Protein AF-A0A9X9A1M9-F1 (afdb_monomer_lite)

Organism: Bacillus cereus (NCBI:txid1396)

Structure (mmCIF, N/CA/C/O backbone):
data_AF-A0A9X9A1M9-F1
#
_entry.id   AF-A0A9X9A1M9-F1
#
loop_
_atom_site.group_PDB
_atom_site.id
_atom_site.type_symbol
_atom_site.label_atom_id
_atom_site.label_alt_id
_atom_site.label_comp_id
_atom_site.label_asym_id
_atom_site.label_entity_id
_atom_site.label_seq_id
_atom_site.pdbx_PDB_ins_code
_atom_site.Cartn_x
_atom_site.Cartn_y
_atom_site.Cartn_z
_atom_site.occupancy
_atom_site.B_iso_or_equiv
_atom_site.auth_seq_id
_atom_site.auth_comp_id
_atom_site.auth_asym_id
_atom_site.auth_atom_id
_atom_site.pdbx_PDB_model_num
ATOM 1 N N . ILE A 1 1 ? -2.193 7.571 6.972 1.00 96.38 1 ILE A N 1
ATOM 2 C CA . ILE A 1 1 ? -2.004 8.083 5.594 1.00 96.38 1 ILE A CA 1
ATOM 3 C C . ILE A 1 1 ? -0.835 7.298 5.061 1.00 96.38 1 ILE A C 1
ATOM 5 O O . ILE A 1 1 ? 0.170 7.262 5.758 1.00 96.38 1 ILE A O 1
ATOM 9 N N . ASP A 1 2 ? -1.034 6.631 3.930 1.00 97.81 2 ASP A N 1
ATOM 10 C CA . ASP A 1 2 ? -0.210 5.530 3.435 1.00 97.81 2 ASP A CA 1
ATOM 11 C C . ASP A 1 2 ? -0.160 4.330 4.387 1.00 97.81 2 ASP A C 1
ATOM 13 O O . ASP A 1 2 ? -0.564 4.409 5.552 1.00 97.81 2 ASP A O 1
ATOM 17 N N . ALA A 1 3 ? 0.246 3.193 3.838 1.00 97.56 3 ALA A N 1
ATOM 18 C CA . ALA A 1 3 ? 0.334 1.920 4.535 1.00 97.56 3 ALA A CA 1
ATOM 19 C C . ALA A 1 3 ? 1.777 1.529 4.882 1.00 97.56 3 ALA A C 1
ATOM 21 O O . ALA A 1 3 ? 1.984 0.552 5.588 1.00 97.56 3 ALA A O 1
ATOM 22 N N . GLY A 1 4 ? 2.763 2.301 4.421 1.00 96.44 4 GLY A N 1
ATOM 23 C CA . GLY A 1 4 ? 4.175 2.011 4.626 1.00 96.44 4 GLY A CA 1
ATOM 24 C C . GLY A 1 4 ? 4.735 1.022 3.606 1.00 96.44 4 GLY A C 1
ATOM 25 O O . GLY A 1 4 ? 4.038 0.528 2.718 1.00 96.44 4 GLY A O 1
ATOM 26 N N . ASN A 1 5 ? 6.027 0.763 3.754 1.00 95.44 5 ASN A N 1
ATOM 27 C CA . ASN A 1 5 ? 6.876 0.143 2.745 1.00 95.44 5 ASN A CA 1
ATOM 28 C C . ASN A 1 5 ? 7.001 -1.385 2.850 1.00 95.44 5 ASN A C 1
ATOM 30 O O . ASN A 1 5 ? 7.575 -2.008 1.962 1.00 95.44 5 ASN A O 1
ATOM 34 N N . SER A 1 6 ? 6.485 -1.990 3.919 1.00 96.50 6 SER A N 1
ATOM 35 C CA . SER A 1 6 ? 6.413 -3.441 4.091 1.00 96.50 6 SER A CA 1
ATOM 36 C C . SER A 1 6 ? 5.372 -3.810 5.146 1.00 96.50 6 SER A C 1
ATOM 38 O O . SER A 1 6 ? 4.911 -2.951 5.909 1.00 96.50 6 SER A O 1
ATOM 40 N N . GLU A 1 7 ? 5.013 -5.091 5.213 1.00 97.81 7 GLU A N 1
ATOM 41 C CA . GLU A 1 7 ? 4.150 -5.612 6.275 1.00 97.81 7 GLU A CA 1
ATOM 42 C C . GLU A 1 7 ? 4.793 -5.418 7.656 1.00 97.81 7 GLU A C 1
ATOM 44 O O . GLU A 1 7 ? 4.137 -4.953 8.586 1.00 97.81 7 GLU A O 1
ATOM 49 N N . GLU A 1 8 ? 6.096 -5.669 7.793 1.00 98.06 8 GLU A N 1
ATOM 50 C CA . GLU A 1 8 ? 6.826 -5.497 9.054 1.00 98.06 8 GLU A CA 1
ATOM 51 C C . GLU A 1 8 ? 6.802 -4.044 9.532 1.00 98.06 8 GLU A C 1
ATOM 53 O O . GLU A 1 8 ? 6.624 -3.787 10.723 1.00 98.06 8 GLU A O 1
ATOM 58 N N . HIS A 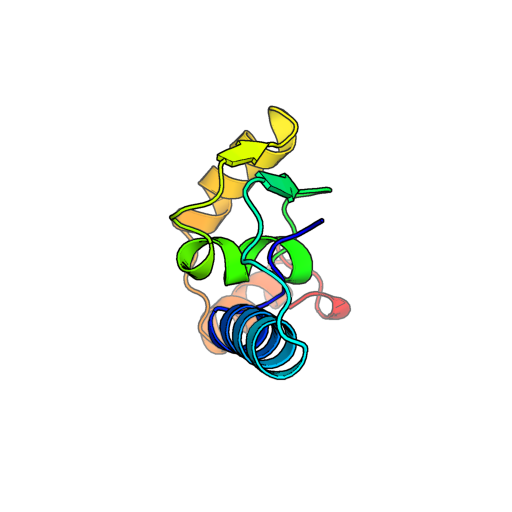1 9 ? 6.947 -3.080 8.620 1.00 97.19 9 HIS A N 1
ATOM 59 C CA . HIS A 1 9 ? 6.886 -1.668 8.982 1.00 97.19 9 HIS A CA 1
ATOM 60 C C . HIS A 1 9 ? 5.476 -1.248 9.424 1.00 97.19 9 HIS A C 1
ATOM 62 O O . HIS A 1 9 ? 5.331 -0.557 10.436 1.00 97.19 9 HIS A O 1
ATOM 68 N N . ALA A 1 10 ? 4.429 -1.695 8.723 1.00 98.06 10 ALA A N 1
ATOM 69 C CA . ALA A 1 10 ? 3.047 -1.437 9.132 1.00 98.06 10 ALA A CA 1
ATOM 70 C C . ALA A 1 10 ? 2.717 -2.089 10.484 1.00 98.06 10 ALA A C 1
ATOM 72 O O . ALA A 1 10 ? 2.071 -1.472 11.334 1.00 98.06 10 ALA A O 1
ATOM 73 N N . GLN A 1 11 ? 3.206 -3.307 10.714 1.00 98.31 11 GLN A N 1
ATOM 74 C CA . GLN A 1 11 ? 3.039 -4.032 11.969 1.00 98.31 11 GLN A CA 1
ATOM 75 C C . GLN A 1 11 ? 3.724 -3.299 13.129 1.00 98.31 11 GLN A C 1
ATOM 77 O O . GLN A 1 11 ? 3.093 -3.070 14.162 1.00 98.31 11 GLN A O 1
ATOM 82 N N . LEU A 1 12 ? 4.964 -2.837 12.931 1.00 98.19 12 LEU A N 1
ATOM 83 C CA . LEU A 1 12 ? 5.682 -2.006 13.901 1.00 98.19 12 LEU A CA 1
ATOM 84 C C . LEU A 1 12 ? 4.890 -0.736 14.241 1.00 98.19 12 LEU A C 1
ATOM 86 O O . LEU A 1 12 ? 4.790 -0.355 15.406 1.00 98.19 12 LEU A O 1
ATOM 90 N N . PHE A 1 13 ? 4.292 -0.083 13.242 1.00 97.44 13 PHE A N 1
ATOM 91 C CA . PHE A 1 13 ? 3.451 1.089 13.473 1.00 97.44 13 PHE A CA 1
ATOM 92 C C . PHE A 1 13 ? 2.242 0.771 14.367 1.00 97.44 13 PHE A C 1
ATOM 94 O O . PHE A 1 13 ? 2.000 1.495 15.335 1.00 97.44 13 PHE A O 1
ATOM 101 N N . LEU A 1 14 ? 1.515 -0.320 14.104 1.00 97.62 14 LEU A N 1
ATOM 102 C CA . LEU A 1 14 ? 0.383 -0.742 14.941 1.00 97.62 14 LEU A CA 1
ATOM 103 C C . LEU A 1 14 ? 0.813 -1.120 16.367 1.00 97.62 14 LEU A C 1
ATOM 105 O O . LEU A 1 14 ? 0.110 -0.809 17.331 1.00 97.62 14 LEU A O 1
ATOM 109 N N . GLU A 1 15 ? 1.975 -1.752 16.523 1.00 98.25 15 GLU A N 1
ATOM 110 C CA . GLU A 1 15 ? 2.553 -2.064 17.834 1.00 98.25 15 GLU A CA 1
ATOM 111 C C . GLU A 1 15 ? 2.857 -0.793 18.628 1.00 98.25 15 GLU A C 1
ATOM 113 O O . GLU A 1 15 ? 2.447 -0.681 19.785 1.00 98.25 15 GLU A O 1
ATOM 118 N N . MET A 1 16 ? 3.462 0.211 17.990 1.00 98.25 16 MET A N 1
ATOM 119 C CA . MET A 1 16 ? 3.712 1.509 18.619 1.00 98.25 16 MET A CA 1
ATOM 120 C C . MET A 1 16 ? 2.412 2.229 19.003 1.00 98.25 16 MET A C 1
ATOM 122 O O . MET A 1 16 ? 2.339 2.810 20.085 1.00 98.25 16 MET A O 1
ATOM 126 N N . LEU A 1 17 ? 1.357 2.174 18.178 1.00 97.81 17 LEU A N 1
ATOM 127 C CA . LEU A 1 17 ? 0.046 2.726 18.556 1.00 97.81 17 LEU A CA 1
ATOM 128 C C . LEU A 1 17 ? -0.487 2.061 19.828 1.00 97.81 17 LEU A C 1
ATOM 130 O O . LEU A 1 17 ? -0.913 2.750 20.760 1.00 97.81 17 LEU A O 1
ATOM 134 N N . LYS A 1 18 ? -0.403 0.730 19.897 1.00 97.81 18 LYS A N 1
ATOM 135 C CA . LYS A 1 18 ? -0.833 -0.047 21.061 1.00 97.81 18 LYS A CA 1
ATOM 136 C C . LYS A 1 18 ? -0.048 0.324 22.320 1.00 97.81 18 LYS A C 1
ATOM 138 O O . LYS A 1 18 ? -0.662 0.487 23.372 1.00 97.81 18 LYS A O 1
ATOM 143 N N . GLU A 1 19 ? 1.270 0.499 22.230 1.00 98.50 19 GLU A N 1
ATOM 144 C CA . GLU A 1 19 ? 2.105 0.955 23.355 1.00 98.50 19 GLU A CA 1
ATOM 145 C C . GLU A 1 19 ? 1.675 2.327 23.888 1.00 98.50 19 GLU A C 1
ATOM 147 O O . GLU A 1 19 ? 1.744 2.583 25.091 1.00 98.50 19 GLU A O 1
ATOM 152 N N . GLN A 1 20 ? 1.176 3.194 23.007 1.00 98.25 20 GLN A N 1
ATOM 153 C CA . GLN A 1 20 ? 0.657 4.515 23.359 1.00 98.25 20 GLN A CA 1
ATOM 154 C C . GLN A 1 20 ? -0.834 4.508 23.745 1.00 98.25 20 GLN A C 1
ATOM 156 O O . GLN A 1 20 ? -1.403 5.571 23.989 1.00 98.25 20 GLN A O 1
ATOM 161 N N . ASN A 1 21 ? -1.480 3.337 23.835 1.00 97.94 21 ASN A N 1
ATOM 162 C CA . ASN A 1 21 ? -2.930 3.184 24.030 1.00 97.94 21 ASN A CA 1
ATOM 163 C C . ASN A 1 21 ? -3.776 3.936 22.982 1.00 97.94 21 ASN A C 1
ATOM 165 O O . ASN A 1 21 ? -4.857 4.444 23.289 1.00 97.94 21 ASN A O 1
ATOM 169 N N . VAL A 1 22 ? -3.288 4.008 21.744 1.00 98.19 22 VAL A N 1
ATOM 170 C CA . VAL A 1 22 ? -4.015 4.552 20.594 1.00 98.19 22 VAL A CA 1
ATOM 171 C C . VAL A 1 22 ? -4.683 3.400 19.850 1.00 98.19 22 VAL A C 1
ATOM 173 O O . VAL A 1 22 ? -4.086 2.343 19.652 1.00 98.19 22 VAL A O 1
ATOM 176 N N . SER A 1 23 ? -5.943 3.585 19.462 1.00 97.31 23 SER A N 1
ATOM 177 C CA . SER A 1 23 ? -6.680 2.589 18.686 1.00 97.31 23 SER A CA 1
ATOM 178 C C . SER A 1 23 ? -6.087 2.411 17.288 1.00 97.31 23 SER A C 1
ATOM 180 O O . SER A 1 23 ? -5.533 3.347 16.709 1.00 97.31 23 SER A O 1
ATOM 182 N N . ASN A 1 24 ? -6.276 1.221 16.721 1.00 97.44 24 ASN A N 1
ATOM 183 C CA . ASN A 1 24 ? -5.965 0.965 15.318 1.00 97.44 24 ASN A CA 1
ATOM 184 C C . ASN A 1 24 ? -6.743 1.924 14.394 1.00 97.44 24 ASN A C 1
ATOM 186 O O . ASN A 1 24 ? -7.820 2.400 14.769 1.00 97.44 24 ASN A O 1
ATOM 190 N N . PRO A 1 25 ? -6.213 2.221 13.196 1.00 97.50 25 PRO A N 1
ATOM 191 C CA . PRO A 1 25 ? -6.883 3.100 12.248 1.00 97.50 25 PRO A CA 1
ATOM 192 C C . PRO A 1 25 ? -8.126 2.437 11.638 1.00 97.50 25 PRO A C 1
ATOM 194 O O . PRO A 1 25 ? -8.061 1.303 11.176 1.00 97.50 25 PRO A O 1
ATOM 197 N N . ASP A 1 26 ? -9.226 3.185 11.539 1.00 98.31 26 ASP A N 1
ATOM 198 C CA . ASP A 1 26 ? -10.432 2.758 10.806 1.00 98.31 26 ASP A CA 1
ATOM 199 C C . ASP A 1 26 ? -10.314 2.978 9.285 1.00 98.31 26 ASP A C 1
ATOM 201 O O . ASP A 1 26 ? -11.055 2.395 8.494 1.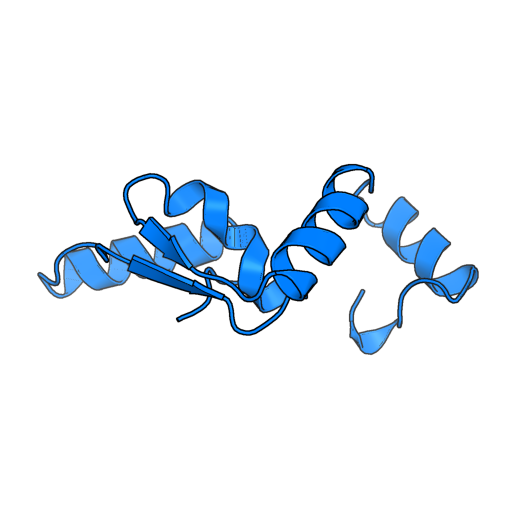00 98.31 26 ASP A O 1
ATOM 205 N N . PHE A 1 27 ? -9.392 3.850 8.861 1.00 98.44 27 PHE A N 1
ATOM 206 C CA . PHE A 1 27 ? -9.195 4.238 7.466 1.00 98.44 27 PHE A CA 1
ATOM 207 C C . PHE A 1 27 ? -7.711 4.334 7.121 1.00 98.44 27 PHE A C 1
ATOM 209 O O . PHE A 1 27 ? -6.902 4.831 7.908 1.00 98.44 27 PHE A O 1
ATOM 216 N N . VAL A 1 28 ? -7.379 3.978 5.883 1.00 98.31 28 VAL A N 1
ATOM 217 C CA . VAL A 1 28 ? -6.074 4.236 5.271 1.00 98.31 28 VAL A CA 1
ATOM 218 C C . VAL A 1 28 ? -6.280 4.911 3.919 1.00 98.31 28 VAL A C 1
ATOM 220 O O . VAL A 1 28 ? -6.979 4.399 3.050 1.00 98.31 28 VAL A O 1
ATOM 223 N N . ALA A 1 29 ? -5.692 6.094 3.747 1.00 98.44 29 ALA A N 1
ATOM 224 C CA . ALA A 1 29 ? -5.706 6.819 2.481 1.00 98.44 29 ALA A CA 1
ATOM 225 C C . ALA A 1 29 ? -4.330 6.715 1.822 1.00 98.44 29 ALA A C 1
ATOM 227 O O . ALA A 1 29 ? -3.351 7.139 2.437 1.00 98.44 29 ALA A O 1
ATOM 228 N N . LEU A 1 30 ? -4.272 6.163 0.610 1.00 98.50 30 LEU A N 1
ATOM 229 C CA . LEU A 1 30 ? -3.046 6.015 -0.175 1.00 98.50 30 LEU A CA 1
ATOM 230 C C . LEU A 1 30 ? -2.836 7.251 -1.047 1.00 98.50 30 LEU A C 1
ATOM 232 O O . LEU A 1 30 ? -3.716 7.625 -1.830 1.00 98.50 30 LEU A O 1
ATOM 236 N N . THR A 1 31 ? -1.670 7.873 -0.921 1.00 98.19 31 THR A N 1
ATOM 237 C CA . THR A 1 31 ? -1.306 9.078 -1.671 1.00 98.19 31 THR A CA 1
ATOM 238 C C . THR A 1 31 ? -0.989 8.752 -3.129 1.00 98.19 31 THR A C 1
ATOM 240 O O . THR A 1 31 ? -1.470 9.439 -4.029 1.00 98.19 31 THR A O 1
ATOM 243 N N . HIS A 1 32 ? -0.236 7.678 -3.375 1.00 97.44 32 HIS A N 1
ATOM 244 C CA . HIS A 1 32 ? 0.103 7.150 -4.697 1.00 97.44 32 HIS A CA 1
ATOM 245 C C . HIS A 1 32 ? 0.538 5.676 -4.601 1.00 97.44 32 HIS A C 1
ATOM 247 O O . HIS A 1 32 ? 0.390 5.060 -3.551 1.00 97.44 32 HIS A O 1
ATOM 253 N N . TRP A 1 33 ? 0.956 5.078 -5.719 1.00 96.31 33 TRP A N 1
ATOM 254 C CA . TRP A 1 33 ? 1.095 3.623 -5.879 1.00 96.31 33 TRP A CA 1
ATOM 255 C C . TRP A 1 33 ? 2.512 3.086 -5.647 1.00 96.31 33 TRP A C 1
ATOM 257 O O . TRP A 1 33 ? 2.716 1.886 -5.790 1.00 96.31 33 TRP A O 1
ATOM 267 N N . HIS A 1 34 ? 3.491 3.934 -5.330 1.00 94.50 34 HIS A N 1
ATOM 268 C CA . HIS A 1 34 ? 4.852 3.455 -5.100 1.00 94.50 34 HIS A CA 1
ATOM 269 C C . HIS A 1 34 ? 4.925 2.554 -3.866 1.00 94.50 34 HIS A C 1
ATOM 271 O O . HIS A 1 34 ? 4.150 2.702 -2.914 1.00 94.50 34 HIS A O 1
ATOM 277 N N . TRP A 1 35 ? 5.844 1.590 -3.923 1.00 93.62 35 TRP A N 1
ATOM 278 C CA . TRP A 1 35 ? 5.949 0.490 -2.968 1.00 93.62 35 TRP A CA 1
ATOM 279 C C . TRP A 1 35 ? 6.089 0.975 -1.522 1.00 93.62 35 TRP A C 1
ATOM 281 O O . TRP A 1 35 ? 5.455 0.420 -0.623 1.00 93.62 35 TRP A O 1
ATOM 291 N N . ASP A 1 36 ? 6.821 2.069 -1.307 1.00 94.06 36 ASP A N 1
ATOM 292 C CA . ASP A 1 36 ? 7.099 2.657 -0.001 1.00 94.06 36 ASP A CA 1
ATOM 293 C C . ASP A 1 36 ? 5.854 3.221 0.702 1.00 94.06 36 ASP A C 1
ATOM 295 O O . ASP A 1 36 ? 5.846 3.407 1.923 1.00 94.06 36 ASP A O 1
ATOM 299 N N . HIS A 1 37 ? 4.768 3.409 -0.049 1.00 96.75 37 HIS A N 1
ATOM 300 C CA . HIS A 1 37 ? 3.487 3.894 0.450 1.00 96.75 37 HIS A CA 1
ATOM 301 C C . HIS A 1 37 ? 2.417 2.805 0.588 1.00 96.75 37 HIS A C 1
ATOM 303 O O . HIS A 1 37 ? 1.455 3.009 1.332 1.00 96.75 37 HIS A O 1
ATOM 309 N N . ILE A 1 38 ? 2.523 1.678 -0.122 1.00 96.81 38 ILE A N 1
ATOM 310 C CA . ILE A 1 38 ? 1.395 0.739 -0.271 1.00 96.81 38 ILE A CA 1
ATOM 311 C C . ILE A 1 38 ? 1.693 -0.701 0.161 1.00 96.81 38 ILE A C 1
ATOM 313 O O . ILE A 1 38 ? 0.748 -1.474 0.314 1.00 96.81 38 ILE A O 1
ATOM 317 N N . PHE A 1 39 ? 2.953 -1.099 0.345 1.00 96.50 39 PHE A N 1
ATOM 318 C CA . PHE A 1 39 ? 3.301 -2.506 0.602 1.00 96.50 39 PHE A CA 1
ATOM 319 C C . PHE A 1 39 ? 2.900 -2.996 1.990 1.00 96.50 39 PHE A C 1
ATOM 321 O O . PHE A 1 39 ? 2.643 -4.182 2.156 1.00 96.50 39 PHE A O 1
ATOM 328 N N . GLY A 1 40 ? 2.742 -2.104 2.965 1.00 97.56 40 GLY A N 1
ATOM 329 C CA . GLY A 1 40 ? 2.198 -2.468 4.274 1.00 97.56 40 GLY A CA 1
ATOM 330 C C . GLY A 1 40 ? 0.674 -2.628 4.315 1.00 97.56 40 GLY A C 1
ATOM 331 O O . GLY A 1 40 ? 0.116 -2.981 5.353 1.00 97.56 40 GLY A O 1
ATOM 332 N N . LEU A 1 41 ? -0.034 -2.389 3.203 1.00 97.12 41 LEU A N 1
ATOM 333 C CA . LEU A 1 41 ? -1.500 -2.424 3.156 1.00 97.12 41 LEU A CA 1
ATOM 334 C C . LEU A 1 41 ? -2.134 -3.751 3.618 1.00 97.12 41 LEU A C 1
ATOM 336 O O . LEU A 1 41 ? -3.180 -3.669 4.265 1.00 97.12 41 LEU A O 1
ATOM 340 N N . PRO A 1 42 ? -1.554 -4.945 3.361 1.00 96.31 42 PRO A N 1
ATOM 341 C CA . PRO A 1 42 ? -2.112 -6.213 3.839 1.00 96.31 42 PRO A CA 1
ATOM 342 C C . PRO A 1 42 ? -2.317 -6.278 5.359 1.00 96.31 42 PRO A C 1
ATOM 344 O O . PRO A 1 42 ? -3.271 -6.900 5.821 1.00 96.31 42 PRO A O 1
ATOM 347 N N . VAL A 1 43 ? -1.481 -5.585 6.139 1.00 97.94 43 VAL A N 1
ATOM 348 C CA . VAL A 1 43 ? -1.578 -5.536 7.609 1.00 97.94 43 VAL A CA 1
ATOM 349 C C . VAL A 1 43 ? -2.785 -4.716 8.079 1.00 97.94 43 VAL A C 1
ATOM 351 O O . VAL A 1 43 ? -3.335 -4.957 9.151 1.00 97.94 43 VAL A O 1
ATOM 354 N N . LEU A 1 44 ? -3.250 -3.769 7.264 1.00 97.12 44 LEU A N 1
ATOM 355 C CA . LEU A 1 44 ? -4.356 -2.859 7.578 1.00 97.12 44 LEU A CA 1
ATOM 356 C C . LEU A 1 44 ? -5.715 -3.394 7.095 1.00 97.12 44 LEU A C 1
ATOM 358 O O . LEU A 1 44 ? -6.598 -2.615 6.743 1.00 97.12 44 LEU A O 1
ATOM 362 N N . GLN A 1 45 ? -5.900 -4.716 7.077 1.00 93.25 45 GLN A N 1
ATOM 363 C CA . GLN A 1 45 ? -7.098 -5.394 6.556 1.00 93.25 45 GLN A CA 1
ATOM 364 C C . GLN A 1 45 ? -8.428 -4.959 7.205 1.00 93.25 45 GLN A C 1
ATOM 366 O O . GLN A 1 45 ? -9.474 -5.036 6.561 1.00 93.25 45 GLN A O 1
ATOM 371 N N . ASP A 1 46 ? -8.387 -4.481 8.452 1.00 95.44 46 ASP A N 1
ATOM 372 C CA . ASP A 1 46 ? -9.568 -4.002 9.182 1.00 95.44 46 ASP A CA 1
ATOM 373 C C . ASP A 1 46 ? -9.892 -2.521 8.893 1.00 95.44 46 ASP A C 1
ATOM 375 O O . ASP A 1 46 ? -10.955 -2.033 9.279 1.00 95.44 46 ASP A O 1
ATOM 379 N N . ALA A 1 47 ? -9.008 -1.801 8.192 1.00 97.94 47 ALA A N 1
ATOM 380 C CA . ALA A 1 47 ? -9.189 -0.401 7.823 1.00 97.94 47 ALA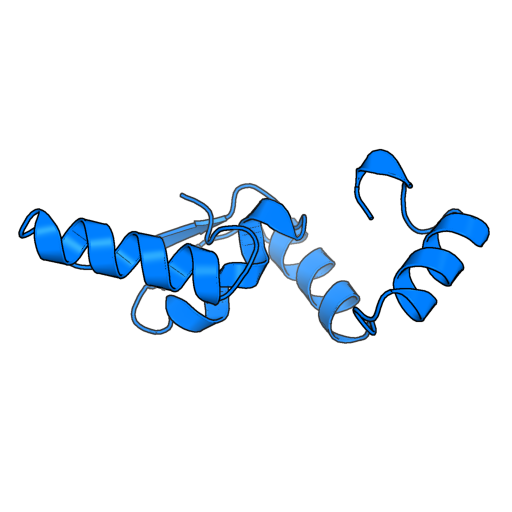 A CA 1
ATOM 381 C C . ALA A 1 47 ? -9.792 -0.257 6.415 1.00 97.94 47 ALA A C 1
ATOM 383 O O . ALA A 1 47 ? -9.380 -0.914 5.453 1.00 97.94 47 ALA A O 1
ATOM 384 N N . LEU A 1 48 ? -10.720 0.688 6.236 1.00 98.31 48 LEU A N 1
ATOM 385 C CA . LEU A 1 48 ? -11.221 1.026 4.906 1.00 98.31 48 LEU A CA 1
ATOM 386 C C . LEU A 1 48 ? -10.122 1.717 4.086 1.00 98.31 48 LEU A C 1
ATOM 388 O O . LEU A 1 48 ? -9.668 2.815 4.414 1.00 98.31 48 LEU A O 1
ATOM 392 N N . SER A 1 49 ? -9.745 1.088 2.974 1.00 97.75 49 SER A N 1
ATOM 393 C CA . SER A 1 49 ? -8.758 1.620 2.034 1.00 97.75 49 SER A CA 1
ATOM 394 C C . SER A 1 49 ? -9.375 2.622 1.056 1.00 97.75 49 SER A C 1
ATOM 396 O O . SER A 1 49 ? -10.342 2.315 0.354 1.00 97.75 49 SER A O 1
ATOM 398 N N . ILE A 1 50 ? -8.783 3.811 0.967 1.00 98.44 50 ILE A N 1
ATOM 399 C CA . ILE A 1 50 ? -9.199 4.911 0.09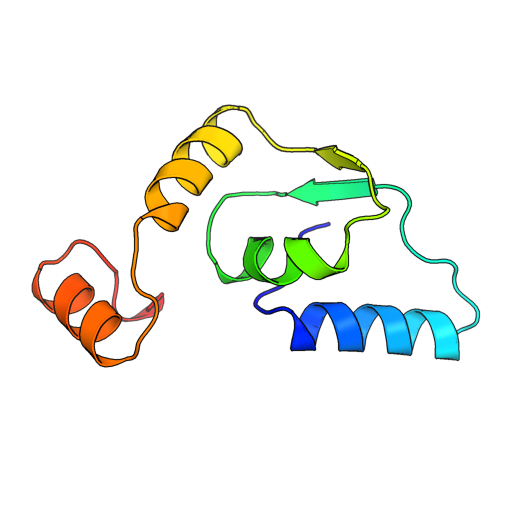1 1.00 98.44 50 ILE A CA 1
ATOM 400 C C . ILE A 1 50 ? -8.014 5.296 -0.796 1.00 98.44 50 ILE A C 1
ATOM 402 O O . ILE A 1 50 ? -6.918 5.547 -0.308 1.00 98.44 50 ILE A O 1
ATOM 406 N N . ALA A 1 51 ? -8.225 5.370 -2.107 1.00 98.31 51 ALA A N 1
ATOM 407 C CA . ALA A 1 51 ? -7.202 5.799 -3.056 1.00 98.31 51 ALA A CA 1
ATOM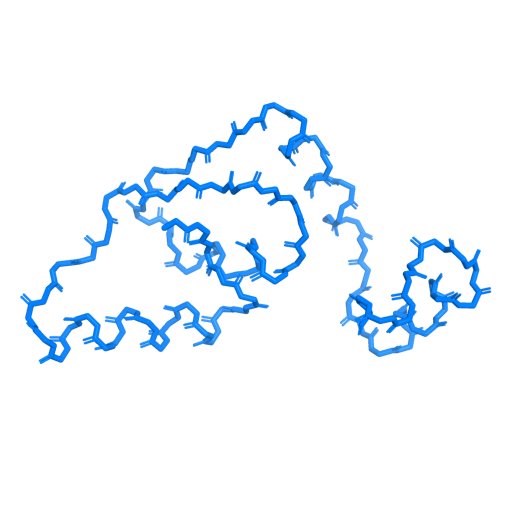 408 C C . ALA A 1 51 ? -7.846 6.427 -4.296 1.00 98.31 51 ALA A C 1
ATOM 410 O O . ALA A 1 51 ? -9.013 6.161 -4.604 1.00 98.31 51 ALA A O 1
ATOM 411 N N . HIS A 1 52 ? -7.075 7.220 -5.039 1.00 98.56 52 HIS A N 1
ATOM 412 C CA . HIS A 1 52 ? -7.481 7.662 -6.372 1.00 98.56 52 HIS A CA 1
ATOM 413 C C . HIS A 1 52 ? -7.634 6.457 -7.323 1.00 98.56 52 HIS A C 1
ATOM 415 O O . HIS A 1 52 ? -6.939 5.446 -7.179 1.00 98.56 52 HIS A O 1
ATOM 421 N N . SER A 1 53 ? -8.523 6.548 -8.321 1.00 98.25 53 SER A N 1
ATOM 422 C CA . SER A 1 53 ? -8.759 5.448 -9.274 1.00 98.25 53 SER A CA 1
ATOM 423 C C . SER A 1 53 ? -7.499 5.056 -10.044 1.00 98.25 53 SER A C 1
ATOM 425 O O . SER A 1 53 ? -7.260 3.868 -10.250 1.00 98.25 53 SER A O 1
ATOM 427 N N . GLU A 1 54 ? -6.674 6.040 -10.410 1.00 98.31 54 GLU A N 1
ATOM 428 C CA . GLU A 1 54 ? -5.391 5.791 -11.079 1.00 98.31 54 GLU A CA 1
ATOM 429 C C . GLU A 1 54 ? -4.394 5.075 -10.161 1.00 98.31 54 GLU A C 1
ATOM 431 O O . GLU A 1 54 ? -3.785 4.108 -10.598 1.00 98.31 54 GLU A O 1
ATOM 436 N N . THR A 1 55 ? -4.304 5.430 -8.872 1.00 97.94 55 THR A N 1
ATOM 437 C CA . THR A 1 55 ? -3.482 4.681 -7.902 1.00 97.94 55 THR A CA 1
ATOM 438 C C . THR A 1 55 ? -3.882 3.209 -7.887 1.00 97.94 55 THR A C 1
ATOM 440 O O . THR A 1 55 ? -3.043 2.330 -8.046 1.00 97.94 55 THR A O 1
ATOM 443 N N . LYS A 1 56 ? -5.188 2.922 -7.796 1.00 97.00 56 LYS A N 1
ATOM 444 C CA . LYS A 1 56 ? -5.701 1.544 -7.823 1.00 97.00 56 LYS A CA 1
ATOM 445 C C . LYS A 1 56 ? -5.386 0.817 -9.133 1.00 97.00 56 LYS A C 1
ATOM 447 O O . LYS A 1 56 ? -5.216 -0.401 -9.126 1.00 97.00 56 LYS A O 1
ATOM 452 N N . LYS A 1 57 ? -5.386 1.527 -10.260 1.00 97.56 57 LYS A N 1
ATOM 453 C CA . LYS A 1 57 ? -5.064 0.960 -11.571 1.00 97.56 57 LYS A CA 1
ATOM 454 C C . LYS A 1 57 ? -3.587 0.580 -11.650 1.00 97.56 57 LYS A C 1
ATOM 456 O O . LYS A 1 57 ? -3.309 -0.555 -12.018 1.00 97.56 57 LYS A O 1
ATOM 461 N N . GLU A 1 58 ? -2.684 1.466 -11.243 1.00 96.44 58 GLU A N 1
ATOM 462 C CA . GLU A 1 58 ? -1.245 1.182 -11.230 1.00 96.44 58 GLU A CA 1
ATOM 463 C C . GLU A 1 58 ? -0.900 0.073 -10.228 1.00 96.44 58 GLU A C 1
ATOM 465 O O . GLU A 1 58 ? -0.186 -0.856 -10.570 1.00 96.44 58 GLU A O 1
ATOM 470 N N . MET A 1 59 ? -1.534 0.031 -9.051 1.00 95.81 59 MET A N 1
ATOM 471 C CA . MET A 1 59 ? -1.363 -1.090 -8.112 1.00 95.81 59 MET A CA 1
ATOM 472 C C . MET A 1 59 ? -1.639 -2.465 -8.742 1.00 95.81 59 MET A C 1
ATOM 474 O O . MET A 1 59 ? -1.031 -3.455 -8.347 1.00 95.81 59 MET A O 1
ATOM 478 N N . ARG A 1 60 ? -2.549 -2.564 -9.723 1.00 95.88 60 ARG A N 1
ATOM 479 C CA . ARG A 1 60 ? -2.838 -3.844 -10.395 1.00 95.88 60 ARG A CA 1
ATOM 480 C C . ARG A 1 60 ? -1.698 -4.321 -11.289 1.00 95.88 60 ARG A C 1
ATOM 482 O O . ARG A 1 60 ? -1.620 -5.524 -11.516 1.00 95.88 60 ARG A O 1
ATOM 489 N N . THR A 1 61 ? -0.861 -3.425 -11.811 1.00 93.19 61 THR A N 1
ATOM 490 C CA . THR A 1 61 ? 0.300 -3.820 -12.624 1.00 93.19 61 THR A CA 1
ATOM 491 C C . THR A 1 61 ? 1.348 -4.486 -11.732 1.00 93.19 61 THR A C 1
ATOM 493 O O . THR A 1 61 ? 1.821 -5.577 -12.051 1.00 93.19 61 THR A O 1
ATOM 496 N N . LEU A 1 62 ? 1.575 -3.916 -10.544 1.00 93.19 62 LEU A N 1
ATOM 497 C CA . LEU A 1 62 ? 2.531 -4.400 -9.543 1.00 93.19 62 LEU A CA 1
ATOM 498 C C . LEU A 1 62 ? 2.250 -5.817 -9.035 1.00 93.19 62 LEU A C 1
ATOM 500 O O . LEU A 1 62 ? 3.183 -6.541 -8.702 1.00 93.19 62 LEU A O 1
ATOM 504 N N . VAL A 1 63 ? 0.979 -6.236 -8.994 1.00 91.94 63 VAL A N 1
ATOM 505 C CA . VAL A 1 63 ? 0.585 -7.593 -8.558 1.00 91.94 63 VAL A CA 1
ATOM 506 C C . VAL A 1 63 ? 1.227 -8.682 -9.424 1.00 91.94 63 VAL A C 1
ATOM 508 O O . VAL A 1 63 ? 1.437 -9.795 -8.955 1.00 91.94 63 VAL A O 1
ATOM 511 N N . SER A 1 64 ? 1.523 -8.377 -10.689 1.00 91.75 64 SER A N 1
ATOM 512 C CA . SER A 1 64 ? 2.155 -9.331 -11.606 1.00 91.75 64 SER A CA 1
ATOM 513 C C . SER A 1 64 ? 3.678 -9.386 -11.496 1.00 91.75 64 SER A C 1
ATOM 515 O O . SER A 1 64 ? 4.293 -10.231 -12.144 1.00 91.75 64 SER A O 1
ATOM 517 N N . TYR A 1 65 ? 4.290 -8.491 -10.719 1.00 92.94 65 TYR A N 1
ATOM 518 C CA . TYR A 1 65 ? 5.739 -8.398 -10.616 1.00 92.94 65 TYR A CA 1
ATOM 519 C C . TYR A 1 65 ? 6.283 -9.339 -9.551 1.00 92.94 65 TYR A C 1
ATOM 521 O O . TYR A 1 65 ? 5.701 -9.514 -8.481 1.00 92.94 65 TYR A O 1
ATOM 529 N N . GLU A 1 66 ? 7.453 -9.897 -9.841 1.00 94.25 66 GLU A N 1
ATOM 530 C CA . GLU A 1 66 ? 8.300 -10.505 -8.827 1.00 94.25 66 GLU A CA 1
ATOM 531 C C . GLU A 1 66 ? 9.143 -9.416 -8.154 1.00 94.25 66 GLU A C 1
ATOM 533 O O . GLU A 1 66 ? 9.697 -8.532 -8.817 1.00 94.25 66 GLU A O 1
ATOM 538 N N . TRP A 1 67 ? 9.233 -9.480 -6.829 1.00 92.06 67 TRP A N 1
ATOM 539 C CA . TRP A 1 67 ? 9.933 -8.505 -5.986 1.00 92.06 67 TRP A CA 1
ATOM 540 C C . TRP A 1 67 ? 11.192 -9.110 -5.354 1.00 92.06 67 TRP A C 1
ATOM 542 O O . TRP A 1 67 ? 11.517 -8.814 -4.211 1.00 92.06 67 TRP A O 1
ATOM 552 N N . THR A 1 68 ? 11.872 -10.006 -6.079 1.00 94.12 68 THR A N 1
ATOM 553 C CA . THR A 1 68 ? 13.215 -10.471 -5.702 1.00 94.12 68 THR A CA 1
ATOM 554 C C . THR A 1 68 ? 14.268 -9.486 -6.199 1.00 94.12 68 THR A C 1
ATOM 556 O O . THR A 1 68 ? 14.031 -8.771 -7.179 1.00 94.12 68 THR A O 1
ATOM 559 N N . ASP A 1 69 ? 15.443 -9.495 -5.570 1.00 93.81 69 ASP A N 1
ATOM 560 C CA . ASP A 1 69 ? 16.575 -8.648 -5.958 1.00 93.81 69 ASP A CA 1
ATOM 561 C C . ASP A 1 69 ? 16.930 -8.834 -7.445 1.00 93.81 69 ASP A C 1
ATOM 563 O O . ASP A 1 69 ? 17.143 -7.864 -8.168 1.00 93.81 69 ASP A O 1
ATOM 567 N N . GLU A 1 70 ? 16.901 -10.069 -7.958 1.00 96.50 70 GLU A N 1
ATOM 568 C CA . GLU A 1 70 ? 17.205 -10.351 -9.366 1.00 96.50 70 GLU A CA 1
ATOM 569 C C . GLU A 1 70 ?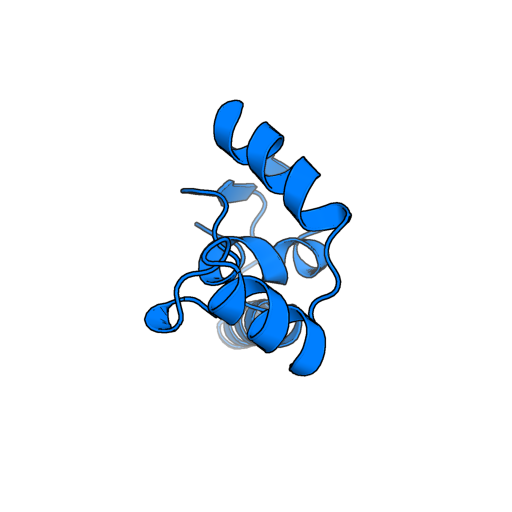 16.160 -9.770 -10.327 1.00 96.50 70 GLU A C 1
ATOM 571 O O . GLU A 1 70 ? 16.508 -9.301 -11.415 1.00 96.50 70 GLU A O 1
ATOM 576 N N . ALA A 1 71 ? 14.880 -9.814 -9.948 1.00 95.25 71 ALA A N 1
ATOM 577 C CA . ALA A 1 71 ? 13.791 -9.274 -10.754 1.00 95.25 71 ALA A CA 1
ATOM 578 C C . ALA A 1 71 ? 13.813 -7.737 -10.768 1.00 95.25 71 ALA A C 1
ATOM 580 O O . ALA A 1 71 ? 13.549 -7.131 -11.810 1.00 95.25 71 ALA A O 1
ATOM 581 N N . LEU A 1 72 ? 14.157 -7.113 -9.638 1.00 93.94 72 LEU A N 1
ATOM 582 C CA . LEU A 1 72 ? 14.368 -5.668 -9.530 1.00 93.94 72 LEU A CA 1
ATOM 583 C C . LEU A 1 72 ? 15.565 -5.226 -10.380 1.00 93.94 72 LEU A C 1
ATOM 585 O O . LEU A 1 72 ? 15.408 -4.371 -11.252 1.00 93.94 72 LEU A O 1
ATOM 589 N N . ASP A 1 73 ? 16.716 -5.887 -10.236 1.00 95.19 73 ASP A N 1
ATOM 590 C CA . ASP A 1 73 ? 17.916 -5.642 -11.046 1.00 95.19 73 ASP A CA 1
ATOM 591 C C . ASP A 1 73 ? 17.638 -5.745 -12.552 1.00 95.19 73 ASP A C 1
ATOM 593 O O . ASP A 1 73 ? 18.181 -4.977 -13.355 1.00 95.19 73 ASP A O 1
ATOM 597 N N . ALA A 1 74 ? 16.819 -6.718 -12.964 1.00 95.81 74 ALA A N 1
ATOM 598 C CA . ALA A 1 74 ? 16.412 -6.878 -14.355 1.00 95.81 74 ALA A CA 1
ATOM 599 C C . ALA A 1 74 ? 15.559 -5.694 -14.831 1.00 95.81 74 ALA A C 1
ATOM 601 O O . ALA A 1 74 ? 15.870 -5.103 -15.868 1.00 95.81 74 ALA A O 1
ATOM 602 N N . ARG A 1 75 ? 14.545 -5.286 -14.055 1.00 94.69 75 ARG A N 1
ATOM 603 C CA . ARG A 1 75 ? 13.694 -4.135 -14.398 1.00 94.69 75 ARG A CA 1
ATOM 604 C C . ARG A 1 75 ? 14.472 -2.822 -14.466 1.00 94.69 75 ARG A C 1
ATOM 606 O O . ARG A 1 75 ? 14.216 -2.020 -15.368 1.00 94.69 75 ARG A O 1
ATOM 613 N N . VAL A 1 76 ? 15.458 -2.624 -13.587 1.00 95.06 76 VAL A N 1
ATOM 614 C CA . VAL A 1 76 ? 16.369 -1.466 -13.631 1.00 95.06 76 VAL A CA 1
ATOM 615 C C . VAL A 1 76 ? 17.199 -1.472 -14.916 1.00 95.06 76 VAL A C 1
ATOM 617 O O . VAL A 1 76 ? 17.264 -0.462 -15.617 1.00 95.06 76 VAL A O 1
ATOM 620 N N . LYS A 1 77 ? 17.785 -2.618 -15.294 1.00 95.00 77 LYS A N 1
ATOM 621 C CA . LYS A 1 77 ? 18.554 -2.758 -16.550 1.00 95.00 77 LYS A CA 1
ATOM 622 C C . LYS A 1 77 ? 17.701 -2.528 -17.798 1.00 95.00 77 LYS A C 1
ATOM 624 O O . LYS A 1 77 ? 18.200 -1.988 -18.783 1.00 95.00 77 LYS A O 1
ATOM 629 N N . GLU A 1 78 ? 16.433 -2.928 -17.764 1.00 95.00 78 GLU A N 1
ATOM 630 C CA . GLU A 1 78 ? 15.461 -2.717 -18.846 1.00 95.00 78 GLU A CA 1
ATOM 631 C C . GLU A 1 78 ? 14.916 -1.279 -18.900 1.00 95.00 78 GLU A C 1
ATOM 633 O O . GLU A 1 78 ? 14.270 -0.903 -19.880 1.00 95.00 78 GLU A O 1
ATOM 638 N N . GLY A 1 79 ? 15.187 -0.461 -17.876 1.00 91.88 79 GLY A N 1
ATOM 639 C CA . GLY A 1 79 ? 14.708 0.919 -17.765 1.00 91.88 79 GLY A CA 1
ATOM 640 C C . GLY A 1 79 ? 13.226 1.034 -17.402 1.00 91.88 79 GLY A C 1
ATOM 641 O O . GLY A 1 79 ? 12.626 2.086 -17.625 1.00 91.88 79 GLY A O 1
ATOM 642 N N . THR A 1 80 ? 12.629 -0.041 -16.883 1.00 89.81 80 THR A N 1
ATOM 643 C CA . THR A 1 80 ? 11.232 -0.064 -16.415 1.00 89.81 80 THR A CA 1
ATOM 644 C C . THR A 1 80 ? 11.104 0.272 -14.930 1.00 89.81 80 THR A C 1
ATOM 646 O O . THR A 1 80 ? 10.039 0.717 -14.513 1.00 89.81 80 THR A O 1
ATOM 649 N N . GLU A 1 81 ? 12.191 0.128 -14.168 1.00 90.06 81 GLU A N 1
ATOM 650 C CA . GLU A 1 81 ? 12.340 0.590 -12.786 1.00 90.06 81 GLU A CA 1
ATOM 651 C C . GLU A 1 81 ? 13.503 1.590 -12.703 1.00 90.06 81 GLU A C 1
ATOM 653 O O . GLU A 1 81 ? 14.477 1.496 -13.456 1.00 90.06 81 GLU A O 1
ATOM 658 N N . ILE A 1 82 ? 13.412 2.568 -11.804 1.00 86.38 82 ILE A N 1
ATOM 659 C CA . ILE A 1 82 ? 14.488 3.541 -11.573 1.00 86.38 82 ILE A CA 1
ATOM 660 C C . ILE A 1 82 ? 15.372 3.009 -10.447 1.00 86.38 82 ILE A C 1
ATOM 662 O O . ILE A 1 82 ? 14.861 2.733 -9.374 1.00 86.38 82 ILE A O 1
ATOM 666 N N . GLU A 1 83 ? 16.692 2.952 -10.641 1.00 85.19 83 GLU A N 1
ATOM 667 C CA . GLU A 1 83 ? 17.652 2.432 -9.643 1.00 85.19 83 GLU A CA 1
ATOM 668 C C . GLU A 1 83 ? 17.503 3.066 -8.247 1.00 85.19 83 GLU A C 1
ATOM 670 O O . GLU A 1 83 ? 17.660 2.397 -7.238 1.00 85.19 83 GLU A O 1
ATOM 675 N N . PHE A 1 84 ? 17.163 4.355 -8.172 1.00 82.94 84 PHE A N 1
ATOM 676 C CA . PHE A 1 84 ? 16.920 5.040 -6.897 1.00 82.94 84 PHE A CA 1
ATOM 677 C C . PHE A 1 84 ? 15.661 4.548 -6.157 1.00 82.94 84 PHE A C 1
ATOM 679 O O . PHE A 1 84 ? 15.567 4.702 -4.942 1.00 82.94 84 PHE A O 1
ATOM 686 N N . CYS A 1 85 ? 14.682 4.020 -6.890 1.00 70.62 85 CYS A N 1
ATOM 687 C CA . CYS A 1 85 ? 13.384 3.580 -6.386 1.00 70.62 85 CYS A CA 1
ATOM 688 C C . CYS A 1 85 ? 13.238 2.049 -6.349 1.00 70.62 85 CYS A C 1
ATOM 690 O O . CYS A 1 85 ? 12.168 1.589 -5.956 1.00 70.62 85 CYS A O 1
ATOM 692 N N . ALA A 1 86 ? 14.263 1.302 -6.776 1.00 73.25 86 ALA A N 1
ATOM 693 C CA . ALA A 1 86 ? 14.298 -0.159 -6.823 1.00 73.25 86 ALA A CA 1
ATOM 694 C C . ALA A 1 86 ? 14.780 -0.770 -5.503 1.00 73.25 86 ALA A C 1
ATOM 696 O O . ALA A 1 86 ? 15.642 -0.147 -4.839 1.00 73.25 86 ALA A O 1
#

Radius of gyration: 14.53 Å; chains: 1; bounding box: 30×20×43 Å

InterPro domains:
  IPR001279 Metallo-beta-lactamase [PF00753] (1-59)
  IPR036866 Ribonuclease Z/Hydroxyacylglutathione hydrolase-like [G3DSA:3.60.15.10] (1-85)
  IPR036866 Ribonuclease Z/Hydroxyacylglutathione hydrolase-like [SSF56281] (1-68)

pLDDT: mean 95.36, std 4.68, range [70.62, 98.56]

Foldseek 3Di:
DFQAQALVVNVVVCVVCVVVVHDQEQADEFPAQANGRYHNVVNNVNHHYHYDPVRVVVNVVCVPADPDPVSQVVCCVVVNDPPVRD

Sequence (86 aa):
IDAGNSEEHAQLFLEMLKEQNVSNPDFVALTHWHWDHIFGLPVLQDALSIAHSETKKEMRTLVSYEWTDEALDARVKEGTEIEFCA

Secondary structure (DSSP, 8-state):
----SSHHHHHHHHHHHHHTTPPPPSEEEES--SHHHHTTGGGGTTSEEEE-HHHHHHHHHHTT---SHHHHHHHHHHTSS-GGG-